Protein AF-A0A2Z5URM4-F1 (afdb_monomer_lite)

Sequence (108 aa):
MRDR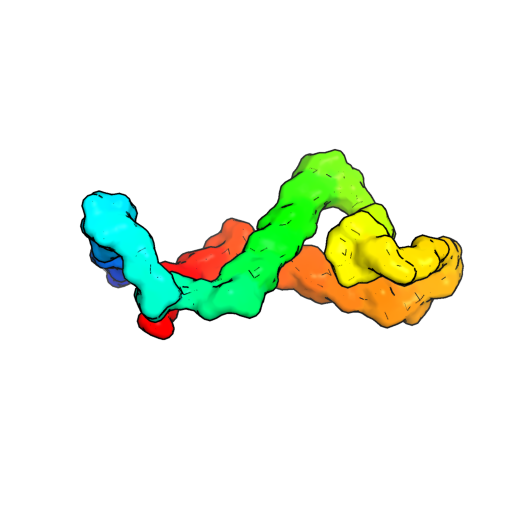SAPERLSAALHFERMADNLSHGPDRAAGPTGYRRGRLIHLLAICDGLEAGAGTRDLAFALVFPHHRPLAGATWKGSGERRHTLRLIAEARRLVDGGFRKLLLHK

Secondary structure (DSSP, 8-state):
---TTHHHHHHHHHHHHHHHHHHHH---TTSSPPHHHHHHHHHHHHHHHHHHTT--HHHHIIIIISTTSPPP-HHHHHH-HHHHHHHHHHHHHHHIIIIITHHHHS--

Foldseek 3Di:
DDPPCVVLVVLLVVLVVVQVVCVVVPPPPVLADDPVVVVLLVLLQVLVVCVVVVHDLQRNLCVRVNVPDDRDDDPCCVPDPSSVVSVVSPVVSCCCVVCVVSVNSVDD

Radius of gyration: 18.17 Å; chains: 1; bounding box: 44×29×52 Å

Structure (mmCIF, N/CA/C/O backbone):
data_AF-A0A2Z5URM4-F1
#
_entry.id   AF-A0A2Z5URM4-F1
#
loop_
_atom_site.group_PDB
_atom_site.id
_atom_site.type_symbol
_atom_site.label_atom_id
_atom_site.label_alt_id
_atom_site.label_comp_id
_atom_site.label_asym_id
_atom_site.label_entity_id
_atom_site.label_seq_id
_atom_site.pdbx_PDB_ins_code
_atom_site.Cartn_x
_atom_site.Cartn_y
_atom_site.Cartn_z
_atom_site.occupancy
_atom_site.B_iso_or_equiv
_atom_site.auth_seq_id
_atom_site.auth_comp_id
_atom_site.auth_asym_id
_atom_site.auth_atom_id
_atom_site.pdbx_PDB_model_num
ATOM 1 N N . MET A 1 1 ? 4.570 -15.731 35.910 1.00 49.12 1 MET A N 1
ATOM 2 C CA . MET A 1 1 ? 4.958 -15.154 34.603 1.00 49.12 1 MET A CA 1
ATOM 3 C C . MET A 1 1 ? 3.968 -14.038 34.280 1.00 49.12 1 MET A C 1
ATOM 5 O O . MET A 1 1 ? 2.814 -14.330 34.014 1.00 49.12 1 MET A O 1
ATOM 9 N N . ARG A 1 2 ? 4.349 -12.765 34.471 1.00 54.03 2 ARG A N 1
ATOM 10 C CA . ARG A 1 2 ? 3.432 -11.615 34.342 1.00 54.03 2 ARG A CA 1
ATOM 11 C C . ARG A 1 2 ? 3.212 -11.334 32.855 1.00 54.03 2 ARG A C 1
ATOM 13 O O . ARG A 1 2 ? 4.183 -11.113 32.133 1.00 54.03 2 ARG A O 1
ATOM 20 N N . ASP A 1 3 ? 1.967 -11.388 32.403 1.00 55.69 3 ASP A N 1
ATOM 21 C CA . ASP A 1 3 ? 1.620 -11.116 31.012 1.00 55.69 3 ASP A CA 1
ATOM 22 C C . ASP A 1 3 ? 1.863 -9.635 30.688 1.00 55.69 3 ASP A C 1
ATOM 24 O O . ASP A 1 3 ? 1.072 -8.759 31.040 1.00 55.69 3 ASP A O 1
ATOM 28 N N . ARG A 1 4 ? 2.993 -9.359 30.030 1.00 64.19 4 ARG A N 1
ATOM 29 C CA . ARG A 1 4 ? 3.406 -8.009 29.614 1.00 64.19 4 ARG A CA 1
ATOM 30 C C . ARG A 1 4 ? 2.469 -7.380 28.580 1.00 64.19 4 ARG A C 1
ATOM 32 O O . ARG A 1 4 ? 2.522 -6.169 28.418 1.00 64.19 4 ARG A O 1
ATOM 39 N N . SER A 1 5 ? 1.611 -8.175 27.939 1.00 62.16 5 SER A N 1
ATOM 40 C CA . SER A 1 5 ? 0.683 -7.718 26.900 1.00 62.16 5 SER A CA 1
ATOM 41 C C . SER A 1 5 ? -0.742 -7.448 27.398 1.00 62.16 5 SER A C 1
ATOM 43 O O . SER A 1 5 ? -1.583 -6.943 26.654 1.00 62.16 5 SER A O 1
ATOM 45 N N . ALA A 1 6 ? -1.024 -7.710 28.679 1.00 71.25 6 ALA A N 1
ATOM 46 C CA . ALA A 1 6 ? -2.295 -7.363 29.316 1.00 71.25 6 ALA A CA 1
ATOM 47 C C . ALA A 1 6 ? -2.723 -5.882 29.140 1.00 71.25 6 ALA A C 1
ATOM 49 O O . ALA A 1 6 ? -3.880 -5.656 28.774 1.00 71.25 6 ALA A O 1
ATOM 50 N N . PRO A 1 7 ? -1.850 -4.864 29.324 1.00 71.81 7 PRO A N 1
ATOM 51 C CA . PRO A 1 7 ? -2.250 -3.462 29.144 1.00 71.81 7 PRO A CA 1
ATOM 52 C C . PRO A 1 7 ? -2.555 -3.096 27.682 1.00 71.81 7 PRO A C 1
ATOM 54 O O . PRO A 1 7 ? -3.399 -2.237 27.416 1.00 71.81 7 PRO A O 1
ATOM 57 N N . GLU A 1 8 ? -1.906 -3.765 26.728 1.00 66.62 8 GLU A N 1
ATOM 58 C CA . GLU A 1 8 ? -2.111 -3.547 25.293 1.00 66.62 8 GLU A CA 1
ATOM 59 C C . GLU A 1 8 ? -3.461 -4.113 24.849 1.00 66.62 8 GLU A C 1
ATOM 61 O O . GLU A 1 8 ? -4.202 -3.445 24.128 1.00 66.62 8 GLU A O 1
ATOM 66 N N . ARG A 1 9 ? -3.823 -5.308 25.339 1.00 71.38 9 ARG A N 1
ATOM 67 C CA . ARG A 1 9 ? -5.137 -5.910 25.076 1.00 71.38 9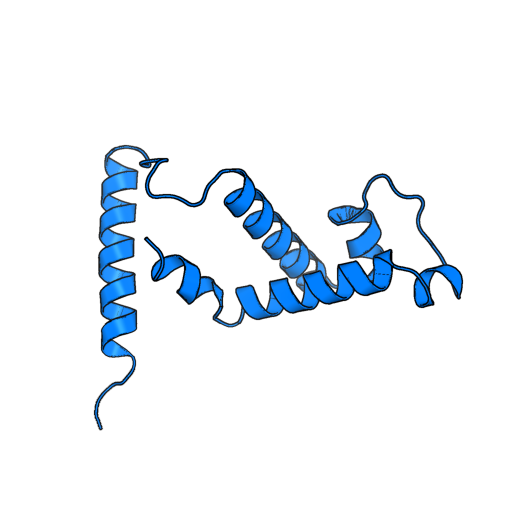 ARG A CA 1
ATOM 68 C C . ARG A 1 9 ? -6.273 -5.117 25.711 1.00 71.38 9 ARG A C 1
ATOM 70 O O . ARG A 1 9 ? -7.291 -4.919 25.060 1.00 71.38 9 ARG A O 1
ATOM 77 N N . LEU A 1 10 ? -6.090 -4.623 26.938 1.00 78.38 10 LEU A N 1
ATOM 78 C CA . LEU A 1 10 ? -7.091 -3.785 27.601 1.00 78.38 10 LEU A CA 1
ATOM 79 C C . LEU A 1 10 ? -7.301 -2.462 26.851 1.00 78.38 10 LEU A C 1
ATOM 81 O O . LEU A 1 10 ? -8.438 -2.078 26.598 1.00 78.38 10 LEU A O 1
ATOM 85 N N . SER A 1 11 ? -6.222 -1.792 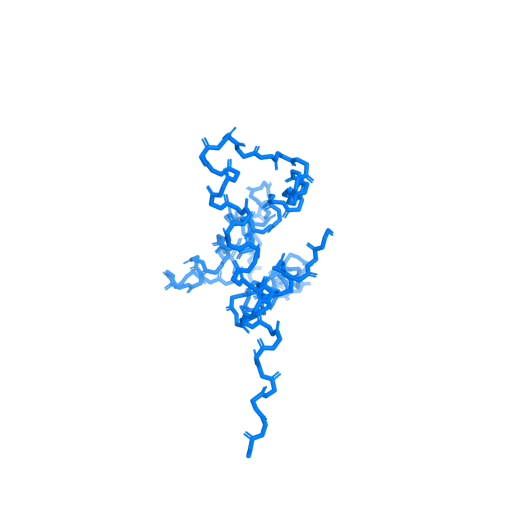26.431 1.00 69.88 11 SER A N 1
ATOM 86 C CA . SER A 1 11 ? -6.333 -0.558 25.637 1.00 69.88 11 SER A CA 1
ATOM 87 C C . SER A 1 11 ? -7.010 -0.804 24.288 1.00 69.88 11 SER A C 1
ATOM 89 O O . SER A 1 11 ? -7.865 -0.018 23.885 1.00 69.88 11 SER A O 1
ATOM 91 N N . ALA A 1 12 ? -6.674 -1.909 23.613 1.00 62.28 12 ALA A N 1
ATOM 92 C CA . ALA A 1 12 ? -7.312 -2.298 22.360 1.00 62.28 12 ALA A CA 1
ATOM 93 C C . ALA A 1 12 ? -8.811 -2.595 22.538 1.00 62.28 12 ALA A C 1
ATOM 95 O O . ALA A 1 12 ? -9.607 -2.126 21.729 1.00 62.28 12 ALA A O 1
ATOM 96 N N . ALA A 1 13 ? -9.202 -3.303 23.604 1.00 73.38 13 ALA A N 1
ATOM 97 C CA . ALA A 1 13 ? -10.602 -3.604 23.911 1.00 73.38 13 ALA A CA 1
ATOM 98 C C . ALA A 1 13 ? -11.410 -2.330 24.209 1.00 73.38 13 ALA A C 1
ATOM 100 O O . ALA A 1 13 ? -12.461 -2.117 23.617 1.00 73.38 13 ALA A O 1
ATOM 101 N N . LEU A 1 14 ? -10.874 -1.424 25.032 1.00 75.25 14 LEU A N 1
ATOM 102 C CA . LEU A 1 14 ? -11.521 -0.142 25.341 1.00 75.25 14 LEU A CA 1
ATOM 103 C C . LEU A 1 14 ? -11.622 0.786 24.124 1.00 75.25 14 LEU A C 1
ATOM 105 O O . LEU A 1 14 ? -12.496 1.649 24.057 1.00 75.25 14 LEU A O 1
ATOM 109 N N . HIS A 1 15 ? -10.681 0.690 23.187 1.00 66.62 15 HIS A N 1
ATOM 110 C CA . HIS A 1 15 ? -10.758 1.428 21.931 1.00 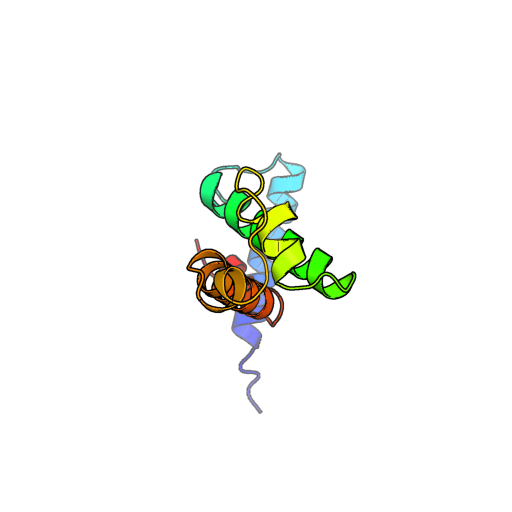66.62 15 HIS A CA 1
ATOM 111 C C . HIS A 1 15 ? -11.786 0.802 20.983 1.00 66.62 15 HIS A C 1
ATOM 113 O O . HIS A 1 15 ? -12.539 1.526 20.339 1.00 66.62 15 HIS A O 1
ATOM 119 N N . PHE A 1 16 ? -11.845 -0.531 20.927 1.00 66.69 16 PHE A N 1
ATOM 120 C CA . PHE A 1 16 ? -12.843 -1.257 20.152 1.00 66.69 16 PHE A CA 1
ATOM 121 C C . PHE A 1 16 ? -14.261 -0.959 20.635 1.00 66.69 16 PHE A C 1
ATOM 123 O O . PHE A 1 16 ? -15.086 -0.610 19.802 1.00 66.69 16 PHE A O 1
ATOM 130 N N . GLU A 1 17 ? -14.531 -1.006 21.943 1.00 72.19 17 GLU A N 1
ATOM 131 C CA . GLU A 1 17 ? -15.857 -0.661 22.474 1.00 72.19 17 GLU A CA 1
ATOM 132 C C . GLU A 1 17 ? -16.248 0.776 22.136 1.00 72.19 17 GLU A C 1
ATOM 134 O O . GLU A 1 17 ? -17.322 1.000 21.596 1.00 72.19 17 GLU A O 1
ATOM 139 N N . ARG A 1 18 ? -15.337 1.745 22.297 1.00 66.94 18 ARG A N 1
ATOM 140 C CA . ARG A 1 18 ? -15.600 3.138 21.893 1.00 66.94 18 ARG A CA 1
ATOM 141 C C . ARG A 1 18 ? -15.860 3.292 20.398 1.00 66.94 18 ARG A C 1
ATOM 143 O O . ARG A 1 18 ? -16.695 4.096 20.001 1.00 66.94 18 ARG A O 1
ATOM 150 N N . MET A 1 19 ? -15.145 2.545 19.559 1.00 63.56 19 MET A N 1
ATOM 151 C CA . MET A 1 19 ? -15.385 2.535 18.116 1.00 63.56 19 MET A CA 1
ATOM 152 C C . MET A 1 19 ? -16.707 1.851 17.762 1.00 63.56 19 MET A C 1
ATOM 154 O O . MET A 1 19 ? -17.394 2.335 16.869 1.00 63.56 19 MET A O 1
ATOM 158 N N . ALA A 1 20 ? -17.075 0.765 18.443 1.00 65.25 20 ALA A N 1
ATOM 159 C CA . ALA A 1 20 ? -18.332 0.047 18.248 1.00 65.25 20 ALA A CA 1
ATOM 160 C C . ALA A 1 20 ? -19.537 0.893 18.695 1.00 65.25 20 ALA A C 1
ATOM 162 O O . ALA A 1 20 ? -20.514 1.002 17.956 1.00 65.25 20 ALA A O 1
ATOM 163 N N . ASP A 1 21 ? -19.420 1.583 19.829 1.00 65.50 21 ASP A N 1
ATOM 164 C CA . ASP A 1 21 ? -20.410 2.549 20.301 1.00 65.50 21 ASP A CA 1
ATOM 165 C C . ASP A 1 21 ? -20.521 3.736 19.339 1.00 65.50 21 ASP A C 1
ATOM 167 O O . ASP A 1 21 ? -21.628 4.127 18.973 1.00 65.50 21 ASP A O 1
ATOM 171 N N . ASN A 1 22 ? -19.395 4.261 18.840 1.00 60.12 22 ASN A N 1
ATOM 172 C CA . ASN A 1 22 ? -19.392 5.286 17.793 1.00 60.12 22 ASN A CA 1
ATOM 173 C C . ASN A 1 22 ? -19.976 4.774 16.468 1.00 60.12 22 ASN A C 1
ATOM 175 O O . ASN A 1 22 ? -20.601 5.537 15.752 1.00 60.12 22 ASN A O 1
ATOM 179 N N . LEU A 1 23 ? -19.818 3.503 16.104 1.00 57.41 23 LEU A N 1
ATOM 180 C CA . LEU A 1 23 ? -20.476 2.928 14.924 1.00 57.41 23 LEU A CA 1
ATOM 181 C C . LEU A 1 23 ? -22.001 2.884 15.101 1.00 57.41 23 LEU A C 1
ATOM 183 O O . LEU A 1 23 ? -22.718 3.211 14.157 1.00 57.41 23 LEU A O 1
ATOM 187 N N . SER A 1 24 ? -22.481 2.570 16.309 1.00 57.56 24 SER A N 1
ATOM 188 C CA . SER A 1 24 ? -23.903 2.640 16.685 1.00 57.56 24 SER A CA 1
ATOM 189 C C . SER A 1 24 ? -24.462 4.071 16.695 1.00 57.56 24 SER A C 1
ATOM 191 O O . SER A 1 24 ? -25.632 4.265 16.374 1.00 57.56 24 SER A O 1
ATOM 193 N N . HIS A 1 25 ? -23.640 5.077 17.015 1.00 56.88 25 HIS A N 1
ATOM 194 C CA . HIS A 1 25 ? -24.034 6.497 17.072 1.00 56.88 25 HIS A CA 1
ATOM 195 C C . HIS A 1 25 ? -23.623 7.315 15.828 1.00 56.88 25 HIS A C 1
ATOM 197 O O . HIS A 1 25 ? -23.856 8.522 15.769 1.00 56.88 25 HIS A O 1
ATOM 203 N N . GLY A 1 26 ? -23.048 6.663 14.811 1.00 52.09 26 GLY A N 1
ATOM 204 C CA . GLY A 1 26 ? -22.382 7.308 13.678 1.00 52.09 26 GLY A CA 1
ATOM 205 C C . GLY A 1 26 ? -20.939 7.724 14.020 1.00 52.09 26 GLY A C 1
ATOM 206 O O . GLY A 1 26 ? -20.696 8.304 15.077 1.00 52.09 26 GLY A O 1
ATOM 207 N N . PRO A 1 27 ? -19.944 7.431 13.158 1.00 56.44 27 PRO A N 1
ATOM 208 C CA . PRO A 1 27 ? -18.539 7.539 13.532 1.00 56.44 27 PRO A CA 1
ATOM 209 C C . PRO A 1 27 ? -18.167 8.979 13.888 1.00 56.44 27 PRO A C 1
ATOM 211 O O . PRO A 1 27 ? -18.206 9.858 13.019 1.00 56.44 27 PRO A O 1
ATOM 214 N N . AS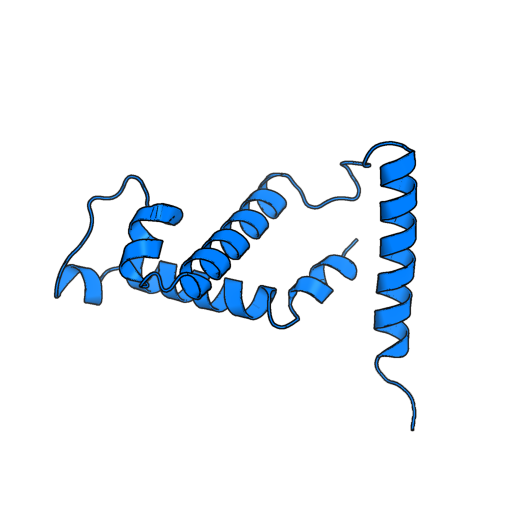P A 1 28 ? -17.733 9.199 15.132 1.00 59.47 28 ASP A N 1
ATOM 215 C CA . ASP A 1 28 ? -17.127 10.460 15.539 1.00 59.47 28 ASP A CA 1
ATOM 216 C C . ASP A 1 28 ? -15.847 10.683 14.725 1.00 59.47 28 ASP A C 1
ATOM 218 O O . ASP A 1 28 ? -14.792 10.079 14.946 1.00 59.47 28 ASP A O 1
ATOM 222 N N . ARG A 1 29 ? -15.950 11.549 13.715 1.00 56.00 29 ARG A N 1
ATOM 223 C CA . ARG A 1 29 ? -14.831 11.874 12.830 1.00 56.00 29 ARG A CA 1
ATOM 224 C C . ARG A 1 29 ? -13.703 12.590 13.575 1.00 56.00 29 ARG A C 1
ATOM 226 O O . ARG A 1 29 ? -12.593 12.594 13.048 1.00 56.00 29 ARG A O 1
ATOM 233 N N . ALA A 1 30 ? -13.965 13.151 14.761 1.00 59.50 30 ALA A N 1
ATOM 234 C CA . ALA A 1 30 ? -12.954 13.778 15.606 1.00 59.50 30 ALA A CA 1
ATOM 235 C C . ALA A 1 30 ? -12.083 12.752 16.352 1.00 59.50 30 ALA A C 1
ATOM 237 O O . ALA A 1 30 ? -10.912 13.027 16.596 1.00 59.50 30 ALA A O 1
ATOM 238 N N . ALA A 1 31 ? -12.610 11.557 16.643 1.00 62.56 31 ALA A N 1
ATOM 239 C CA . ALA A 1 31 ? -11.873 10.471 17.298 1.00 62.56 31 ALA A CA 1
ATOM 240 C C . ALA A 1 31 ? -11.002 9.639 16.331 1.00 62.56 31 ALA A C 1
ATOM 242 O O . ALA A 1 31 ? -10.216 8.792 16.755 1.00 62.56 31 ALA A O 1
ATOM 243 N N . GLY A 1 32 ? -11.151 9.842 15.018 1.00 64.56 32 GLY A N 1
ATOM 244 C CA . GLY A 1 32 ? -10.423 9.106 13.986 1.00 64.56 32 GLY A CA 1
ATOM 245 C C . GLY A 1 32 ? -9.173 9.830 13.464 1.00 64.56 32 GLY A C 1
ATOM 246 O O . GLY A 1 32 ? -9.021 11.040 13.627 1.00 64.56 32 GLY A O 1
ATOM 247 N N . PRO A 1 33 ? -8.275 9.127 12.745 1.00 72.38 33 PRO A N 1
ATOM 248 C CA . PRO A 1 33 ? -7.160 9.773 12.063 1.00 72.38 33 PRO A CA 1
ATOM 249 C C . PRO A 1 33 ? -7.664 10.834 11.073 1.00 72.38 33 PRO A C 1
ATOM 251 O O . PRO A 1 33 ? -8.635 10.597 10.346 1.00 72.38 33 PRO A O 1
ATOM 254 N N . THR A 1 34 ? -6.954 11.968 11.003 1.00 83.44 34 THR A N 1
ATOM 255 C CA . THR A 1 34 ? -7.224 13.047 10.036 1.00 83.44 34 THR A CA 1
ATOM 256 C C . THR A 1 34 ? -7.315 12.504 8.606 1.00 83.44 34 THR A C 1
ATOM 258 O O . THR A 1 34 ? -6.710 11.477 8.288 1.00 83.44 34 THR A O 1
ATOM 261 N N . GLY A 1 35 ? -8.028 13.199 7.710 1.00 83.94 35 GLY A N 1
ATOM 262 C CA . GLY A 1 35 ? -8.206 12.752 6.319 1.00 83.94 35 GLY A CA 1
ATOM 263 C C . GLY A 1 35 ? -6.884 12.420 5.615 1.00 83.94 35 GLY A C 1
ATOM 264 O O . GLY A 1 35 ? -6.761 11.367 4.992 1.00 83.94 35 GLY A O 1
ATOM 265 N N . TYR A 1 36 ? -5.857 13.250 5.820 1.00 86.94 36 TYR A N 1
ATOM 266 C CA . TYR A 1 36 ? -4.504 12.993 5.321 1.00 86.94 36 TYR A CA 1
ATOM 267 C C . TYR A 1 36 ? -3.899 11.702 5.893 1.00 86.94 36 TYR A C 1
ATOM 269 O O . TYR A 1 36 ? -3.378 10.867 5.151 1.00 86.94 36 TYR A O 1
ATOM 277 N N . ARG A 1 37 ? -3.999 11.497 7.213 1.00 88.06 37 ARG A N 1
ATOM 278 C CA . ARG A 1 37 ? -3.467 10.300 7.878 1.00 88.06 37 ARG A CA 1
ATOM 279 C C . ARG A 1 37 ? -4.195 9.036 7.427 1.00 88.06 37 ARG A C 1
ATOM 281 O O . ARG A 1 37 ? -3.547 8.022 7.187 1.00 88.06 37 ARG A O 1
ATOM 288 N N . ARG A 1 38 ? -5.517 9.104 7.255 1.00 88.44 38 ARG A N 1
ATOM 289 C CA . ARG A 1 38 ? -6.323 8.013 6.697 1.00 88.44 38 ARG A CA 1
ATOM 290 C C . ARG A 1 38 ? -5.898 7.685 5.266 1.00 88.44 38 ARG A C 1
ATOM 292 O O . ARG A 1 38 ? -5.649 6.520 4.978 1.00 88.44 38 ARG A O 1
ATOM 299 N N . GLY A 1 39 ? -5.756 8.695 4.406 1.00 91.75 39 GLY A N 1
ATOM 300 C CA . GLY A 1 39 ? -5.293 8.513 3.028 1.00 91.75 39 GLY A CA 1
ATOM 301 C C . GLY A 1 39 ? -3.922 7.839 2.963 1.00 91.75 39 GLY A C 1
ATOM 302 O O . GLY A 1 39 ? -3.741 6.885 2.213 1.00 91.75 39 GLY A O 1
ATOM 303 N N . ARG A 1 40 ? -2.984 8.254 3.825 1.00 92.69 40 ARG A N 1
ATOM 304 C CA . ARG A 1 40 ? -1.667 7.609 3.933 1.00 92.69 40 ARG A CA 1
ATOM 305 C C . ARG A 1 40 ? -1.766 6.139 4.347 1.00 92.69 40 ARG A C 1
ATOM 307 O O . ARG A 1 40 ? -1.079 5.313 3.761 1.00 92.69 40 ARG A O 1
ATOM 314 N N . LEU A 1 41 ? -2.598 5.804 5.335 1.00 93.31 41 LEU A N 1
ATOM 315 C CA . LEU A 1 41 ? -2.781 4.415 5.775 1.00 93.31 41 LEU A CA 1
ATOM 316 C C . LEU A 1 41 ? -3.370 3.540 4.664 1.00 93.31 41 LEU A C 1
ATOM 318 O O . LEU A 1 41 ? -2.845 2.463 4.411 1.00 93.31 41 LEU A O 1
ATOM 322 N N . ILE A 1 42 ? -4.399 4.030 3.968 1.00 94.38 42 ILE A N 1
ATOM 323 C CA . ILE A 1 42 ? -4.995 3.337 2.816 1.00 94.38 42 I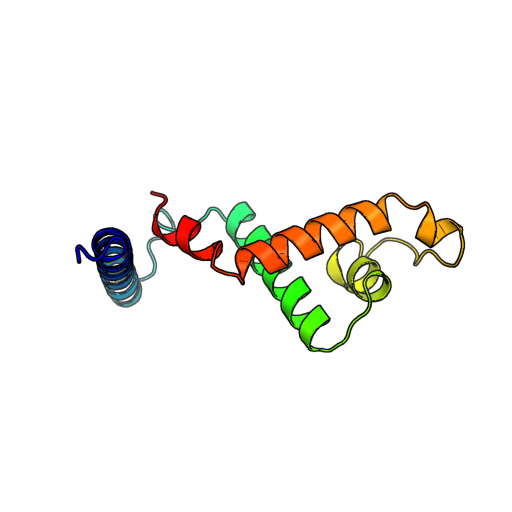LE A CA 1
ATOM 324 C C . ILE A 1 42 ? -3.944 3.110 1.725 1.00 94.38 42 ILE A C 1
ATOM 326 O O . ILE A 1 42 ? -3.840 2.012 1.191 1.00 94.38 42 ILE A O 1
ATOM 330 N N . HIS A 1 43 ? -3.121 4.118 1.433 1.00 96.00 43 HIS A N 1
ATOM 331 C CA . HIS A 1 43 ? -2.058 4.001 0.438 1.00 96.00 43 HIS A CA 1
ATOM 332 C C . HIS A 1 43 ? -1.016 2.933 0.813 1.00 96.00 43 HIS A C 1
ATOM 334 O O . HIS A 1 43 ? -0.568 2.179 -0.045 1.00 96.00 43 HIS A O 1
ATOM 340 N N . LEU A 1 44 ? -0.639 2.837 2.093 1.00 96.62 44 LEU A N 1
ATOM 341 C CA . LEU A 1 44 ? 0.276 1.794 2.570 1.00 96.62 44 LEU A CA 1
ATOM 342 C C . LEU A 1 44 ? -0.345 0.395 2.474 1.00 96.62 44 LEU A C 1
ATOM 344 O O . LEU A 1 44 ? 0.356 -0.539 2.099 1.00 96.62 44 LEU A O 1
ATOM 348 N N . LEU A 1 45 ? -1.642 0.253 2.766 1.00 96.50 45 LEU A N 1
ATOM 349 C CA . LEU A 1 45 ? -2.353 -1.018 2.597 1.00 96.50 45 LEU A CA 1
ATOM 350 C C . LEU A 1 45 ? -2.403 -1.440 1.123 1.00 96.50 45 LEU A C 1
ATOM 352 O O . LEU A 1 45 ? -2.005 -2.553 0.815 1.00 96.50 45 LEU A O 1
ATOM 356 N N . ALA A 1 46 ? -2.733 -0.525 0.207 1.00 97.44 46 ALA A N 1
ATOM 357 C CA . ALA A 1 46 ? -2.744 -0.816 -1.229 1.00 97.44 46 ALA A CA 1
ATOM 358 C C . ALA A 1 46 ? -1.372 -1.288 -1.759 1.00 97.44 46 ALA A C 1
ATOM 360 O O . ALA A 1 46 ? -1.295 -2.124 -2.658 1.00 97.44 46 ALA A O 1
ATOM 361 N N . ILE A 1 47 ? -0.272 -0.775 -1.193 1.00 98.00 47 ILE A N 1
ATOM 362 C CA . ILE A 1 47 ? 1.080 -1.261 -1.504 1.00 98.00 47 ILE A CA 1
ATOM 363 C C . ILE A 1 47 ? 1.277 -2.702 -1.012 1.00 98.00 47 ILE A C 1
ATOM 365 O O . ILE A 1 47 ? 1.873 -3.496 -1.738 1.00 98.00 47 ILE A O 1
ATOM 369 N N . CYS A 1 48 ? 0.807 -3.045 0.192 1.00 97.00 48 CYS A N 1
ATOM 370 C CA . CYS A 1 48 ? 0.853 -4.422 0.693 1.00 97.00 48 CYS A CA 1
ATOM 371 C C . CYS A 1 48 ? 0.026 -5.365 -0.182 1.00 97.00 48 CYS A C 1
ATOM 373 O O . CYS A 1 48 ? 0.568 -6.374 -0.624 1.00 97.00 48 CYS A O 1
ATOM 375 N N . ASP A 1 49 ? -1.211 -4.995 -0.510 1.00 96.69 49 ASP A N 1
ATOM 376 C CA . ASP A 1 49 ? -2.096 -5.804 -1.355 1.00 96.69 49 ASP A CA 1
ATOM 377 C C . ASP A 1 49 ? -1.448 -6.083 -2.720 1.00 96.69 49 ASP A C 1
ATOM 379 O O . ASP A 1 49 ? -1.443 -7.210 -3.212 1.00 96.69 49 ASP A O 1
ATOM 383 N N . GLY A 1 50 ? -0.815 -5.068 -3.319 1.00 96.75 50 GLY A N 1
ATOM 384 C CA . GLY A 1 50 ? -0.084 -5.237 -4.571 1.00 96.75 50 GLY A CA 1
ATOM 385 C C . GLY A 1 50 ? 1.130 -6.165 -4.443 1.00 96.75 50 GLY A C 1
ATOM 386 O O . GLY A 1 50 ? 1.383 -6.961 -5.344 1.00 96.75 50 GLY A O 1
ATOM 387 N N . LEU A 1 51 ? 1.874 -6.107 -3.331 1.00 96.94 51 LEU A N 1
ATOM 388 C CA . LEU A 1 51 ? 2.981 -7.037 -3.070 1.00 96.94 51 LEU A CA 1
ATOM 389 C C . LEU A 1 51 ? 2.489 -8.479 -2.897 1.00 96.94 51 LEU A C 1
ATOM 391 O O . LEU A 1 51 ? 3.127 -9.390 -3.421 1.00 96.94 51 LEU A O 1
ATOM 395 N N . GLU A 1 52 ? 1.379 -8.687 -2.187 1.00 95.44 52 GLU A N 1
ATOM 396 C CA . GLU A 1 52 ? 0.752 -10.006 -2.012 1.00 95.44 52 GLU A CA 1
ATOM 397 C C . GLU A 1 52 ? 0.226 -10.565 -3.338 1.00 95.44 52 GLU A C 1
ATOM 399 O O . GLU A 1 52 ? 0.367 -11.756 -3.607 1.00 95.44 52 GLU A O 1
ATOM 404 N N . ALA A 1 53 ? -0.269 -9.693 -4.220 1.00 95.81 53 ALA A N 1
ATOM 405 C CA . ALA A 1 53 ? -0.634 -10.031 -5.593 1.00 95.81 53 ALA A CA 1
ATOM 406 C C . ALA A 1 53 ? 0.576 -10.273 -6.525 1.00 95.81 53 ALA A C 1
ATOM 408 O O . ALA A 1 53 ? 0.395 -10.572 -7.706 1.00 95.81 53 ALA A O 1
ATOM 409 N N . GLY A 1 54 ? 1.812 -10.147 -6.026 1.00 96.94 54 GLY A N 1
ATOM 410 C CA . GLY A 1 54 ? 3.040 -10.419 -6.778 1.00 96.94 54 GLY A CA 1
ATOM 411 C C . GLY A 1 54 ? 3.580 -9.243 -7.598 1.00 96.94 54 GLY A C 1
ATOM 412 O O . GLY A 1 54 ? 4.489 -9.437 -8.407 1.00 96.94 54 GLY A O 1
ATOM 413 N N . ALA A 1 55 ? 3.068 -8.024 -7.404 1.00 96.94 55 ALA A N 1
ATOM 414 C CA . ALA A 1 55 ? 3.557 -6.846 -8.113 1.00 96.94 55 ALA A CA 1
ATOM 415 C C . ALA A 1 55 ? 5.015 -6.528 -7.747 1.00 96.94 55 ALA A C 1
ATOM 417 O O . ALA A 1 55 ? 5.423 -6.530 -6.578 1.00 96.94 55 ALA A O 1
ATOM 418 N N . GLY A 1 56 ? 5.817 -6.186 -8.756 1.00 96.44 56 GLY A N 1
ATOM 419 C CA . GLY A 1 56 ? 7.186 -5.748 -8.543 1.00 96.44 56 GLY A CA 1
ATOM 420 C C . GLY A 1 56 ? 7.251 -4.327 -7.984 1.00 96.44 56 GLY A C 1
ATOM 421 O O . GLY A 1 56 ? 6.353 -3.506 -8.155 1.00 96.44 56 GLY A O 1
ATOM 422 N N . THR A 1 57 ? 8.390 -3.966 -7.381 1.00 97.62 57 THR A N 1
ATOM 423 C CA . THR A 1 57 ? 8.631 -2.592 -6.891 1.00 97.62 57 THR A CA 1
ATOM 424 C C . THR A 1 57 ? 8.438 -1.535 -7.980 1.00 97.62 57 THR A C 1
ATOM 426 O O . THR A 1 57 ? 8.001 -0.428 -7.686 1.00 97.62 57 THR A O 1
ATOM 429 N N . ARG A 1 58 ? 8.788 -1.852 -9.232 1.00 97.69 58 ARG A N 1
ATOM 430 C CA . ARG A 1 58 ? 8.611 -0.931 -10.360 1.00 97.69 58 ARG A CA 1
ATOM 431 C C . ARG A 1 58 ? 7.135 -0.743 -10.705 1.00 97.69 58 ARG A C 1
ATOM 433 O O . ARG A 1 58 ? 6.732 0.388 -10.954 1.00 97.69 58 ARG A O 1
ATOM 440 N N . ASP A 1 59 ? 6.356 -1.817 -10.689 1.00 97.06 59 ASP A N 1
ATOM 441 C CA . ASP A 1 59 ? 4.927 -1.772 -11.003 1.00 97.06 59 ASP A CA 1
ATOM 442 C C . ASP A 1 59 ? 4.194 -0.945 -9.950 1.00 97.06 59 ASP A C 1
ATOM 444 O O . ASP A 1 59 ? 3.501 0.008 -10.284 1.00 97.06 59 ASP A O 1
ATOM 448 N N . LEU A 1 60 ? 4.474 -1.199 -8.668 1.00 97.81 60 LEU A N 1
ATOM 449 C CA . LEU A 1 60 ? 3.938 -0.413 -7.554 1.00 97.81 60 LEU A CA 1
ATOM 450 C C . LEU A 1 60 ? 4.311 1.071 -7.651 1.00 97.81 60 LEU A C 1
ATOM 452 O O . LEU A 1 60 ? 3.477 1.939 -7.393 1.00 97.81 60 LEU A O 1
ATOM 456 N N . ALA A 1 61 ? 5.551 1.373 -8.051 1.00 97.88 61 ALA A N 1
ATOM 457 C CA . ALA A 1 61 ? 6.012 2.750 -8.188 1.00 97.88 61 ALA A CA 1
ATOM 458 C C . ALA A 1 61 ? 5.166 3.536 -9.192 1.00 97.88 61 ALA A C 1
ATOM 460 O O . ALA A 1 61 ? 4.780 4.659 -8.893 1.00 97.88 61 ALA A O 1
ATOM 461 N N . PHE A 1 62 ? 4.861 2.963 -10.357 1.00 97.81 62 PHE A N 1
ATOM 462 C CA . PHE A 1 62 ? 4.154 3.682 -11.422 1.00 97.81 62 PHE A CA 1
ATOM 463 C C . PHE A 1 62 ? 2.646 3.424 -11.458 1.00 97.81 62 PHE A C 1
ATOM 465 O O . PHE A 1 62 ? 1.938 4.164 -12.128 1.00 97.81 62 PHE A O 1
ATOM 472 N N . ALA A 1 63 ? 2.137 2.432 -10.729 1.00 95.94 63 ALA A N 1
ATOM 473 C CA . ALA A 1 63 ? 0.701 2.218 -10.574 1.00 95.94 63 ALA A CA 1
ATOM 474 C C . ALA A 1 63 ? 0.118 3.000 -9.388 1.00 95.94 63 ALA A C 1
ATOM 476 O O . ALA A 1 63 ? -0.994 3.511 -9.484 1.00 95.94 63 ALA A O 1
ATOM 477 N N . LEU A 1 64 ? 0.855 3.098 -8.274 1.00 95.62 64 LEU A N 1
ATOM 478 C CA . LEU A 1 64 ? 0.320 3.628 -7.014 1.00 95.62 64 LEU A CA 1
ATOM 479 C C . LEU A 1 64 ? 1.037 4.891 -6.538 1.00 95.62 64 LEU A C 1
ATOM 481 O O . LEU A 1 64 ? 0.381 5.847 -6.135 1.00 95.62 64 LEU A O 1
ATOM 485 N N . VAL A 1 65 ? 2.372 4.913 -6.569 1.00 96.44 65 VAL A N 1
ATOM 486 C CA . VAL A 1 65 ? 3.157 5.972 -5.906 1.00 96.44 65 VAL A CA 1
ATOM 487 C C . VAL A 1 65 ? 3.333 7.210 -6.790 1.00 96.44 65 VAL A C 1
ATOM 489 O O . VAL A 1 65 ? 3.209 8.340 -6.325 1.00 96.44 65 VAL A O 1
ATOM 492 N N . PHE A 1 66 ? 3.604 6.996 -8.074 1.00 97.00 66 PHE A N 1
ATOM 493 C CA . PHE A 1 66 ? 3.862 8.021 -9.080 1.00 97.00 66 PHE A CA 1
ATOM 494 C C . PHE A 1 66 ? 3.028 7.759 -10.348 1.00 97.00 66 PHE A C 1
ATOM 496 O O . PHE A 1 66 ? 3.600 7.612 -11.432 1.00 97.00 66 PHE A O 1
ATOM 503 N N . PRO A 1 67 ? 1.684 7.703 -10.253 1.00 95.44 67 PRO A N 1
ATOM 504 C CA . PRO A 1 67 ? 0.818 7.302 -11.370 1.00 95.44 67 PRO A CA 1
ATOM 505 C C . PRO A 1 67 ? 0.898 8.232 -12.588 1.00 95.44 67 PRO A C 1
ATOM 507 O O . PRO A 1 67 ? 0.574 7.835 -13.702 1.00 95.44 67 PRO A O 1
ATOM 510 N N . HIS A 1 68 ? 1.348 9.473 -12.394 1.00 96.81 68 HIS A N 1
ATOM 511 C CA . HIS A 1 68 ? 1.492 10.463 -13.464 1.00 96.81 68 HIS A CA 1
ATOM 512 C C . HIS A 1 68 ? 2.926 10.584 -14.000 1.00 96.81 68 HIS A C 1
ATOM 514 O O . HIS A 1 68 ? 3.177 11.374 -14.909 1.00 96.81 68 HIS A O 1
ATOM 520 N N . HIS A 1 69 ? 3.885 9.831 -13.451 1.00 96.31 69 HIS A N 1
ATOM 521 C CA . HIS A 1 69 ? 5.252 9.821 -13.967 1.00 96.31 69 HIS A CA 1
ATOM 522 C C . HIS A 1 69 ? 5.364 8.857 -15.146 1.00 96.31 69 HIS A C 1
ATOM 524 O O . HIS A 1 69 ? 4.750 7.791 -15.176 1.00 96.31 69 HIS A O 1
ATOM 530 N N . ARG A 1 70 ? 6.234 9.189 -16.104 1.00 95.44 70 ARG A N 1
ATOM 531 C CA . ARG A 1 70 ? 6.587 8.253 -17.172 1.00 95.44 70 ARG A CA 1
ATOM 532 C C . ARG A 1 70 ? 7.372 7.068 -16.581 1.00 95.44 70 ARG A C 1
ATOM 534 O O . ARG A 1 70 ? 8.373 7.310 -15.901 1.00 95.44 70 ARG A O 1
ATOM 541 N N . PRO A 1 71 ? 7.003 5.806 -16.877 1.00 95.44 71 PRO A N 1
ATOM 542 C CA . PRO A 1 71 ? 7.718 4.647 -16.352 1.00 95.44 71 PRO A CA 1
ATOM 543 C C . PRO A 1 71 ? 9.204 4.643 -16.732 1.00 95.44 71 PRO A C 1
ATOM 545 O O . PRO A 1 71 ? 9.566 4.598 -17.909 1.00 95.44 71 PRO A O 1
ATOM 548 N N . LEU A 1 72 ? 10.076 4.634 -15.724 1.00 95.81 72 LEU A N 1
ATOM 549 C CA . LEU A 1 72 ? 11.531 4.571 -15.893 1.00 95.81 72 LEU A CA 1
ATOM 550 C C . LEU A 1 72 ? 11.992 3.128 -16.104 1.00 95.81 72 LEU A C 1
ATOM 552 O O . LEU A 1 72 ? 11.480 2.232 -15.442 1.00 95.81 72 LEU A O 1
ATOM 556 N N . ALA A 1 73 ? 12.995 2.894 -16.956 1.00 94.19 73 ALA A N 1
ATOM 557 C CA . ALA A 1 73 ? 13.524 1.560 -17.261 1.00 94.19 73 ALA A CA 1
ATOM 558 C C . ALA A 1 73 ? 15.033 1.429 -16.987 1.00 94.19 73 ALA A C 1
ATOM 560 O O . ALA A 1 73 ? 15.739 2.423 -16.822 1.00 94.19 73 ALA A O 1
ATOM 561 N N . GLY A 1 74 ? 15.529 0.186 -16.949 1.00 94.94 74 GLY A N 1
ATOM 562 C CA . GLY A 1 74 ? 16.961 -0.126 -16.965 1.00 94.94 74 GLY A CA 1
ATOM 563 C C . GLY A 1 74 ? 17.780 0.572 -15.873 1.00 94.94 74 GLY A C 1
ATOM 564 O O . GLY A 1 74 ? 17.413 0.564 -14.695 1.00 94.94 74 GLY A O 1
ATOM 565 N N . ALA A 1 75 ? 18.913 1.159 -16.267 1.00 96.31 75 ALA A N 1
ATOM 566 C CA . ALA A 1 75 ? 19.804 1.884 -15.362 1.00 96.31 75 ALA A CA 1
ATOM 567 C C . ALA A 1 75 ? 19.128 3.118 -14.738 1.00 96.31 75 ALA A C 1
ATOM 569 O O . ALA A 1 75 ? 19.287 3.355 -13.540 1.00 96.31 75 ALA A O 1
ATOM 570 N N . THR A 1 76 ? 18.302 3.835 -15.508 1.00 96.56 76 THR A N 1
ATOM 571 C CA . THR A 1 76 ? 17.548 5.002 -15.029 1.00 96.56 76 THR A CA 1
ATOM 572 C C . THR A 1 76 ? 16.629 4.624 -13.873 1.00 96.56 76 THR A C 1
ATOM 574 O O . THR A 1 76 ? 16.644 5.281 -12.838 1.00 96.56 76 THR A O 1
ATOM 577 N N . TRP A 1 77 ? 15.904 3.505 -13.984 1.00 97.19 77 TRP A N 1
ATOM 578 C CA . TRP A 1 77 ? 15.111 2.973 -12.872 1.00 97.19 77 TRP A CA 1
ATOM 579 C C . TRP A 1 77 ? 15.976 2.642 -11.649 1.00 97.19 77 TRP A C 1
ATOM 581 O O . TRP A 1 77 ? 15.651 3.051 -10.533 1.00 97.19 77 TRP A O 1
ATOM 591 N N . LYS A 1 78 ? 17.092 1.926 -11.841 1.00 96.62 78 LYS A N 1
ATOM 592 C CA . LYS A 1 78 ? 17.967 1.494 -10.737 1.00 96.62 78 LYS A CA 1
ATOM 593 C C . LYS A 1 78 ? 18.536 2.678 -9.941 1.00 96.62 78 LYS A C 1
ATOM 595 O O . LYS A 1 78 ? 18.593 2.590 -8.715 1.00 96.62 78 LYS A O 1
ATOM 600 N N . GLY A 1 79 ? 18.901 3.770 -10.616 1.00 96.88 79 GLY A N 1
ATOM 601 C CA . GLY A 1 79 ? 19.433 4.995 -10.002 1.00 96.88 79 GLY A CA 1
ATOM 602 C C . GLY A 1 79 ? 18.381 6.002 -9.515 1.00 96.88 79 GLY A C 1
ATOM 603 O O . GLY A 1 79 ? 18.734 6.967 -8.832 1.00 96.88 79 GLY A O 1
ATOM 604 N N . SER A 1 80 ? 17.102 5.786 -9.832 1.00 98.00 80 SER A N 1
ATOM 605 C CA . SER A 1 80 ? 16.031 6.769 -9.625 1.00 98.00 80 SER A CA 1
ATOM 606 C C . SER A 1 80 ? 15.700 7.065 -8.156 1.00 98.00 80 SER A C 1
ATOM 608 O O . SER A 1 80 ? 15.861 6.229 -7.255 1.00 98.00 80 SER A O 1
ATOM 610 N N . GLY A 1 81 ? 15.191 8.278 -7.918 1.00 98.12 81 GLY A N 1
ATOM 611 C CA . GLY A 1 81 ? 14.598 8.661 -6.636 1.00 98.12 81 GLY A CA 1
ATOM 612 C C . GLY A 1 81 ? 13.289 7.915 -6.374 1.00 98.12 81 GLY A C 1
ATOM 613 O O . GLY A 1 81 ? 13.039 7.511 -5.238 1.00 98.12 81 GLY A O 1
ATOM 614 N N . GLU A 1 82 ? 12.521 7.648 -7.428 1.00 98.12 82 GLU A N 1
ATOM 615 C CA . GLU A 1 82 ? 11.258 6.913 -7.432 1.00 98.12 82 GLU A CA 1
ATOM 616 C C . GLU A 1 82 ? 11.436 5.508 -6.867 1.00 98.12 82 GLU A C 1
ATOM 618 O O . GLU A 1 82 ? 10.693 5.098 -5.973 1.00 98.12 82 GLU A O 1
ATOM 623 N N . ARG A 1 83 ? 12.482 4.791 -7.299 1.00 98.25 83 ARG A N 1
ATOM 624 C CA . ARG A 1 83 ? 12.808 3.472 -6.749 1.00 98.25 83 ARG A CA 1
ATOM 625 C C . ARG A 1 83 ? 13.110 3.544 -5.257 1.00 98.25 83 ARG A C 1
ATOM 627 O O . ARG A 1 83 ? 12.559 2.766 -4.482 1.00 98.25 83 ARG A O 1
ATOM 634 N N . ARG A 1 84 ? 13.979 4.472 -4.833 1.00 98.62 84 ARG A N 1
ATOM 635 C CA . ARG A 1 84 ? 14.343 4.629 -3.411 1.00 98.62 84 ARG A CA 1
ATOM 636 C C . ARG A 1 84 ? 13.134 5.007 -2.556 1.00 98.62 84 ARG A C 1
ATOM 638 O O . ARG A 1 84 ? 12.986 4.490 -1.453 1.00 98.62 84 ARG A O 1
ATOM 645 N N . HIS A 1 85 ? 12.280 5.898 -3.051 1.00 98.38 85 HIS A N 1
ATOM 646 C CA . HIS A 1 85 ? 11.069 6.315 -2.355 1.00 98.38 85 HIS A CA 1
ATOM 647 C C . HIS A 1 85 ? 10.069 5.160 -2.228 1.00 98.38 85 HIS A C 1
ATOM 649 O O . HIS A 1 85 ? 9.628 4.868 -1.120 1.00 98.38 85 HIS A O 1
ATOM 655 N N . THR A 1 86 ? 9.813 4.433 -3.316 1.00 98.31 86 THR A N 1
ATOM 656 C CA . THR A 1 86 ? 8.910 3.273 -3.314 1.00 98.31 86 THR A CA 1
ATOM 657 C C . THR A 1 86 ? 9.399 2.180 -2.365 1.00 98.31 86 THR A C 1
ATOM 659 O O . THR A 1 86 ? 8.617 1.650 -1.587 1.00 98.31 86 THR A O 1
ATOM 662 N N . LEU A 1 87 ? 10.705 1.888 -2.333 1.00 98.50 87 LEU A N 1
ATOM 663 C CA . LEU A 1 87 ? 11.265 0.925 -1.375 1.00 98.50 87 LEU A CA 1
ATOM 664 C C . LEU A 1 87 ? 11.067 1.348 0.086 1.00 98.50 87 LEU A C 1
ATOM 666 O O . LEU A 1 87 ? 10.807 0.499 0.939 1.00 98.50 87 LEU A O 1
ATOM 670 N N . ARG A 1 88 ? 11.162 2.649 0.389 1.00 98.44 88 ARG A N 1
ATOM 671 C CA . ARG A 1 88 ? 10.860 3.159 1.735 1.00 98.44 88 ARG A CA 1
ATOM 672 C C . ARG A 1 88 ? 9.389 2.974 2.094 1.00 98.44 88 ARG A C 1
ATOM 674 O O . ARG A 1 88 ? 9.118 2.557 3.217 1.00 98.44 88 ARG A O 1
ATOM 681 N N . LEU A 1 89 ? 8.475 3.230 1.156 1.00 97.94 89 LEU A N 1
ATOM 682 C CA . LEU A 1 89 ? 7.044 2.995 1.358 1.00 97.94 89 LEU A CA 1
ATOM 683 C C . LEU A 1 89 ? 6.730 1.509 1.537 1.00 97.94 89 LEU A C 1
ATOM 685 O O . LEU A 1 89 ? 6.010 1.168 2.462 1.00 97.94 89 LEU A O 1
ATOM 689 N N . ILE A 1 90 ? 7.335 0.620 0.746 1.00 98.38 90 ILE A N 1
ATOM 690 C CA . ILE A 1 90 ? 7.211 -0.837 0.927 1.00 98.38 90 ILE A CA 1
ATOM 691 C C . ILE A 1 90 ? 7.666 -1.250 2.332 1.00 98.38 90 ILE A C 1
ATOM 693 O O . ILE A 1 90 ? 6.986 -2.015 3.012 1.00 98.38 90 ILE A O 1
ATOM 697 N N . ALA A 1 91 ? 8.803 -0.728 2.798 1.00 98.12 91 ALA A N 1
ATOM 698 C CA . ALA A 1 91 ? 9.286 -1.014 4.145 1.00 98.12 91 ALA A CA 1
ATOM 699 C C . ALA A 1 91 ? 8.346 -0.460 5.233 1.00 98.12 91 ALA A C 1
ATOM 701 O O . ALA A 1 91 ? 8.178 -1.085 6.276 1.00 98.12 91 ALA A O 1
ATOM 702 N N . GLU A 1 92 ? 7.740 0.709 5.017 1.00 97.06 92 GLU A N 1
ATOM 703 C CA . GLU A 1 92 ? 6.739 1.285 5.921 1.00 97.06 92 GLU A CA 1
ATOM 704 C C . GLU A 1 92 ? 5.444 0.468 5.945 1.00 97.06 92 GLU A C 1
ATOM 706 O O . GLU A 1 92 ? 4.937 0.188 7.028 1.00 97.06 92 GLU A O 1
ATOM 711 N N . ALA A 1 93 ? 4.964 0.034 4.782 1.00 96.56 93 ALA A N 1
ATOM 712 C CA . ALA A 1 93 ? 3.764 -0.773 4.620 1.00 96.56 93 ALA A CA 1
ATOM 713 C C . ALA A 1 93 ? 3.899 -2.130 5.329 1.00 96.56 93 ALA A C 1
ATOM 715 O O . ALA A 1 93 ? 3.053 -2.488 6.146 1.00 96.56 93 ALA A O 1
ATOM 716 N N . ARG A 1 94 ? 5.033 -2.819 5.142 1.00 96.44 94 ARG A N 1
ATOM 717 C CA . ARG A 1 94 ? 5.344 -4.056 5.879 1.00 96.44 94 ARG A CA 1
ATOM 718 C C . ARG A 1 94 ? 5.360 -3.832 7.386 1.00 96.44 94 ARG A C 1
ATOM 720 O O . ARG A 1 94 ? 4.666 -4.525 8.114 1.00 96.44 94 ARG A O 1
ATOM 727 N N . ARG A 1 95 ? 6.059 -2.794 7.864 1.00 95.56 95 ARG A N 1
ATOM 728 C CA . ARG A 1 95 ? 6.068 -2.454 9.300 1.00 95.56 95 ARG A CA 1
ATOM 729 C C . ARG A 1 95 ? 4.675 -2.149 9.847 1.00 95.56 95 ARG A C 1
ATOM 731 O O . ARG A 1 95 ? 4.429 -2.413 11.020 1.00 95.56 95 ARG A O 1
ATOM 738 N N . LEU A 1 96 ? 3.798 -1.543 9.046 1.00 92.56 96 LEU A N 1
ATOM 739 C CA . LEU A 1 96 ? 2.422 -1.264 9.443 1.00 92.56 96 LEU A CA 1
ATOM 740 C C . LEU A 1 96 ? 1.651 -2.571 9.672 1.00 92.56 96 LEU A C 1
ATOM 742 O O . LEU A 1 96 ? 1.044 -2.714 10.733 1.00 92.56 96 LEU A O 1
ATOM 746 N N . VAL A 1 97 ? 1.708 -3.507 8.720 1.00 91.25 97 VAL A N 1
ATOM 747 C CA . VAL A 1 97 ? 0.986 -4.792 8.782 1.00 91.25 97 VAL A CA 1
ATOM 748 C C . VAL A 1 97 ? 1.596 -5.749 9.816 1.00 91.25 97 VAL A C 1
ATOM 750 O O . VAL A 1 97 ? 0.849 -6.383 10.560 1.00 91.25 97 VAL A O 1
ATOM 753 N N . ASP A 1 98 ? 2.923 -5.747 9.988 1.00 92.06 98 ASP A N 1
ATOM 754 C CA . ASP A 1 98 ? 3.674 -6.569 10.957 1.00 92.06 98 ASP A CA 1
ATOM 755 C C . ASP A 1 98 ? 3.546 -6.056 12.411 1.00 92.06 98 ASP A C 1
ATOM 757 O O . ASP A 1 98 ? 4.513 -5.941 13.166 1.00 92.06 98 ASP A O 1
ATOM 761 N N . GLY A 1 99 ? 2.336 -5.687 12.830 1.00 81.19 99 GLY A N 1
ATOM 762 C CA . GLY A 1 99 ? 2.028 -5.254 14.195 1.00 81.19 99 GLY A CA 1
ATOM 763 C C . GLY A 1 99 ? 2.209 -3.758 14.464 1.00 81.19 99 GLY A C 1
ATOM 764 O O . GLY A 1 99 ? 1.799 -3.285 15.528 1.00 81.19 99 GLY A O 1
ATOM 765 N N . GLY A 1 100 ? 2.747 -2.978 13.519 1.00 83.25 100 GLY A N 1
ATOM 766 C CA . GLY A 1 100 ? 2.862 -1.521 13.650 1.00 83.25 100 GLY A CA 1
ATOM 767 C C . GLY A 1 100 ? 1.512 -0.812 13.776 1.00 83.25 100 GLY A C 1
ATOM 768 O O . GLY A 1 100 ? 1.422 0.210 14.460 1.00 83.25 100 GLY A O 1
ATOM 769 N N . PHE A 1 101 ? 0.449 -1.388 13.207 1.00 82.19 101 PHE A N 1
ATOM 770 C CA . PHE A 1 101 ? -0.926 -0.901 13.332 1.00 82.19 101 PHE A CA 1
ATOM 771 C C . PHE A 1 101 ? -1.382 -0.753 14.790 1.00 82.19 101 PHE A C 1
ATOM 773 O O . PHE A 1 101 ? -2.207 0.108 15.080 1.00 82.19 101 PHE A O 1
ATOM 780 N N . ARG A 1 102 ? -0.816 -1.511 15.742 1.00 78.62 102 ARG A N 1
ATOM 781 C CA . ARG A 1 102 ? -1.161 -1.396 17.172 1.00 78.62 102 ARG A CA 1
ATOM 782 C C . ARG A 1 102 ? -0.894 0.005 17.722 1.00 78.62 102 ARG A C 1
ATOM 784 O O . ARG A 1 102 ? -1.622 0.465 18.592 1.00 78.62 102 ARG A O 1
ATOM 791 N N . LYS A 1 103 ? 0.082 0.731 17.165 1.00 79.88 103 LYS A N 1
ATOM 792 C CA . LYS A 1 103 ? 0.343 2.138 17.520 1.00 79.88 103 LYS A CA 1
ATOM 793 C C . LYS A 1 103 ? -0.823 3.065 17.170 1.00 79.88 103 LYS A C 1
ATOM 795 O O . LYS A 1 103 ? -0.966 4.107 17.797 1.00 79.88 103 LYS A O 1
ATOM 800 N N . LEU A 1 104 ? -1.654 2.698 16.193 1.00 75.81 104 LEU A N 1
ATOM 801 C CA . LEU A 1 104 ? -2.862 3.448 15.844 1.00 75.81 104 LEU A CA 1
ATOM 802 C C . LEU A 1 104 ? -3.953 3.303 16.909 1.00 75.81 104 LEU A C 1
ATOM 804 O O . LEU A 1 104 ? -4.755 4.210 17.058 1.00 75.81 104 LEU A O 1
ATOM 808 N N . LEU A 1 105 ? -3.954 2.197 17.659 1.00 70.62 105 LEU A N 1
ATOM 809 C CA . LEU A 1 105 ? -4.911 1.932 18.741 1.00 70.62 105 LEU A CA 1
ATOM 810 C C . LEU A 1 105 ? -4.489 2.570 20.073 1.00 70.62 105 LEU A C 1
ATOM 812 O O . LEU A 1 105 ? -5.292 2.686 20.992 1.00 70.62 105 LEU A O 1
ATOM 816 N N . LEU A 1 106 ? -3.214 2.950 20.190 1.00 64.50 106 LEU A N 1
ATOM 817 C CA . LEU A 1 106 ? -2.628 3.537 21.397 1.00 64.50 106 LEU A CA 1
ATOM 818 C C . LEU A 1 106 ? -2.599 5.073 21.365 1.00 64.50 106 LEU A C 1
ATOM 820 O O . LEU A 1 106 ? -2.267 5.696 22.374 1.00 64.50 106 LEU A O 1
ATOM 824 N N . HIS A 1 107 ? -2.899 5.696 20.224 1.00 50.84 107 HIS A N 1
ATOM 825 C CA . HIS A 1 107 ? -2.840 7.147 20.064 1.00 50.84 107 HIS A CA 1
ATOM 826 C C . HIS A 1 107 ? -4.234 7.780 20.105 1.00 50.84 107 HIS A C 1
ATOM 828 O O . HIS A 1 107 ? -5.084 7.454 19.283 1.00 50.84 107 HIS A O 1
ATOM 834 N N . LYS A 1 108 ? -4.403 8.670 21.093 1.00 47.62 108 LYS A N 1
ATOM 835 C CA . LYS A 1 108 ? -5.473 9.664 21.226 1.00 47.62 108 LYS A CA 1
ATOM 836 C C . LYS A 1 108 ? -5.381 10.726 20.133 1.00 47.62 108 LYS A C 1
ATOM 838 O O . LYS A 1 108 ? -4.242 10.986 19.673 1.00 47.62 108 LYS A O 1
#

pLDDT: mean 83.68, std 15.99, range [47.62, 98.62]